Protein AF-A0AA40TT19-F1 (afdb_monomer_lite)

Organism: NCBI:txid200454

Radius of gyration: 16.79 Å; chains: 1; bounding box: 37×32×39 Å

Foldseek 3Di:
DDDDDDPDPVRVVVCCPDPVVVVVCPCVVVVCVVDDDDDDPDDDFDDDPNAGDPCNQPNPVVSVVCVVVVVVVCVDPVNSVVSVRDDDD

Structure (mmCIF, N/CA/C/O backbone):
data_AF-A0AA40TT19-F1
#
_entry.id   AF-A0AA40TT19-F1
#
loop_
_atom_site.group_PDB
_atom_site.id
_atom_site.type_symbol
_atom_site.label_atom_id
_atom_site.label_alt_id
_atom_site.label_comp_id
_atom_site.label_asym_id
_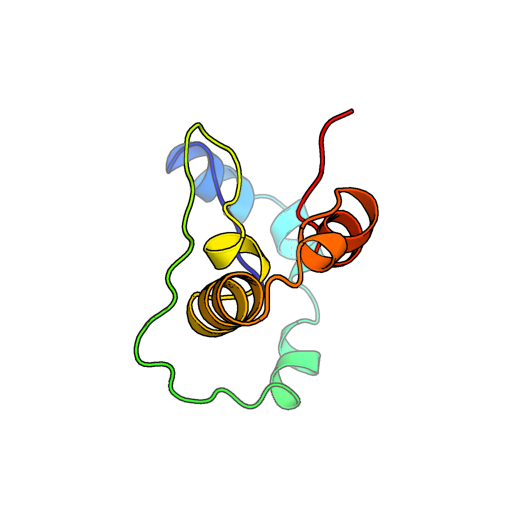atom_site.label_entity_id
_atom_site.label_seq_id
_atom_site.pdbx_PDB_ins_code
_atom_site.Cartn_x
_atom_site.Cartn_y
_atom_site.Cartn_z
_atom_site.occupancy
_atom_site.B_iso_or_equiv
_atom_site.auth_seq_id
_atom_site.auth_comp_id
_atom_site.auth_asym_id
_atom_site.auth_atom_id
_atom_site.pdbx_PDB_model_num
ATOM 1 N N . MET A 1 1 ? -6.366 -2.221 -0.819 1.00 56.59 1 MET A N 1
ATOM 2 C CA . MET A 1 1 ? -5.457 -2.133 0.341 1.00 56.59 1 MET A CA 1
ATOM 3 C C . MET A 1 1 ? -5.013 -0.689 0.445 1.00 56.59 1 MET A C 1
ATOM 5 O O . MET A 1 1 ? -4.587 -0.156 -0.567 1.00 56.59 1 MET A O 1
ATOM 9 N N . MET A 1 2 ? -5.217 -0.047 1.594 1.00 56.94 2 MET A N 1
ATOM 10 C CA . MET A 1 2 ? -4.795 1.335 1.826 1.00 56.94 2 MET A CA 1
ATOM 11 C C . MET A 1 2 ? -3.577 1.296 2.745 1.00 56.94 2 MET A C 1
ATOM 13 O O . MET A 1 2 ? -3.702 0.885 3.896 1.00 56.94 2 MET A O 1
ATOM 17 N N . GLU A 1 3 ? -2.413 1.677 2.226 1.00 63.28 3 GLU A N 1
ATOM 18 C CA . GLU A 1 3 ? -1.179 1.785 3.005 1.00 63.28 3 GLU A CA 1
ATOM 19 C C . GLU A 1 3 ? -0.845 3.260 3.234 1.00 63.28 3 GLU A C 1
ATOM 21 O O . GLU A 1 3 ? -0.900 4.071 2.312 1.00 63.28 3 GLU A O 1
ATOM 26 N N . LEU A 1 4 ? -0.505 3.602 4.477 1.00 70.69 4 LEU A N 1
ATOM 27 C CA . LEU A 1 4 ? -0.025 4.926 4.864 1.00 70.69 4 LEU A CA 1
ATOM 28 C C . LEU A 1 4 ? 1.438 4.795 5.283 1.00 70.69 4 LEU A C 1
ATOM 30 O O . LEU A 1 4 ? 1.749 4.101 6.255 1.00 70.69 4 LEU A O 1
ATOM 34 N N . VAL A 1 5 ? 2.330 5.463 4.554 1.00 79.44 5 VAL A N 1
ATOM 35 C CA . VAL A 1 5 ? 3.768 5.469 4.836 1.00 79.44 5 VAL A CA 1
ATOM 36 C C . VAL A 1 5 ? 4.146 6.814 5.437 1.00 79.44 5 VAL A C 1
ATOM 38 O O . VAL A 1 5 ? 3.760 7.865 4.933 1.00 79.44 5 VAL A O 1
ATOM 41 N N . PHE A 1 6 ? 4.911 6.774 6.523 1.00 82.88 6 PHE A N 1
ATOM 42 C CA . PHE A 1 6 ? 5.400 7.960 7.213 1.00 82.88 6 PHE A CA 1
ATOM 43 C C . PHE A 1 6 ? 6.922 7.954 7.201 1.00 82.88 6 PHE A C 1
ATOM 45 O O . PHE A 1 6 ? 7.533 6.915 7.442 1.00 82.88 6 PHE A O 1
ATOM 52 N N . GLU A 1 7 ? 7.525 9.122 6.989 1.00 82.56 7 GLU A N 1
ATOM 53 C CA . GLU A 1 7 ? 8.984 9.298 7.026 1.00 82.56 7 GLU A CA 1
ATOM 54 C C . GLU A 1 7 ? 9.595 8.967 8.397 1.00 82.56 7 GLU A C 1
ATOM 56 O O . GLU A 1 7 ? 10.763 8.605 8.501 1.00 82.56 7 GLU A O 1
ATOM 61 N N . SER A 1 8 ? 8.806 9.084 9.471 1.00 85.00 8 SER A N 1
ATOM 62 C CA . SER A 1 8 ? 9.247 8.802 10.831 1.00 85.00 8 SER A CA 1
ATOM 63 C C . SER A 1 8 ? 8.084 8.411 11.743 1.00 85.00 8 SER A C 1
ATOM 65 O O . SER A 1 8 ? 6.912 8.724 11.506 1.00 85.00 8 SER A O 1
ATOM 67 N N . ALA A 1 9 ? 8.416 7.762 12.861 1.00 85.56 9 ALA A N 1
ATOM 68 C CA . ALA A 1 9 ? 7.442 7.449 13.903 1.00 85.56 9 ALA A CA 1
ATOM 69 C C . ALA A 1 9 ? 6.843 8.709 14.556 1.00 85.56 9 ALA A C 1
ATOM 71 O O . ALA A 1 9 ? 5.748 8.639 15.117 1.00 85.56 9 ALA A O 1
ATOM 72 N N . TRP A 1 10 ? 7.557 9.838 14.511 1.00 91.25 10 TRP A N 1
ATOM 73 C CA . TRP A 1 10 ? 7.062 11.126 14.988 1.00 91.25 10 TRP A CA 1
ATOM 74 C C . TRP A 1 10 ? 5.993 11.679 14.044 1.00 91.25 10 TRP A C 1
ATOM 76 O O . TRP A 1 10 ? 4.866 11.891 14.486 1.00 91.25 10 TRP A O 1
ATOM 86 N N . ALA A 1 11 ? 6.293 11.760 12.742 1.00 88.69 11 ALA A N 1
ATOM 87 C CA . ALA A 1 11 ? 5.354 12.214 11.714 1.00 88.69 11 ALA A CA 1
ATOM 88 C C . ALA A 1 11 ? 4.037 11.421 11.747 1.00 88.69 11 ALA A C 1
ATOM 90 O O . ALA A 1 11 ? 2.955 12.005 11.717 1.00 88.69 11 ALA A O 1
ATOM 91 N N . ARG A 1 12 ? 4.119 10.095 11.925 1.00 91.50 12 ARG A N 1
ATOM 92 C CA . ARG A 1 12 ? 2.939 9.236 12.103 1.00 91.50 12 ARG A CA 1
ATOM 93 C C . ARG A 1 12 ? 2.077 9.644 13.295 1.00 91.50 12 ARG A C 1
ATOM 95 O O . ARG A 1 12 ? 0.861 9.742 13.166 1.00 91.50 12 ARG A O 1
ATOM 102 N N . ARG A 1 13 ? 2.688 9.847 14.468 1.00 92.44 13 ARG A N 1
ATOM 103 C CA . ARG A 1 13 ? 1.951 10.203 15.693 1.00 92.44 13 ARG A CA 1
ATOM 104 C C . ARG A 1 13 ? 1.306 11.576 15.565 1.00 92.44 13 ARG A C 1
ATOM 106 O O . ARG A 1 13 ? 0.136 11.717 15.900 1.00 92.44 13 ARG A O 1
ATOM 113 N N . THR A 1 14 ? 2.046 12.551 15.045 1.00 93.31 14 THR A N 1
ATOM 114 C CA . THR A 1 14 ? 1.538 13.907 14.818 1.00 93.31 14 THR A CA 1
ATOM 115 C C . THR A 1 14 ? 0.373 13.900 13.835 1.00 93.31 14 THR A C 1
ATOM 117 O O . THR A 1 14 ? -0.655 14.516 14.105 1.00 93.31 14 THR A O 1
ATOM 120 N N . TYR A 1 15 ? 0.491 13.155 12.733 1.00 91.12 15 TYR A N 1
ATOM 121 C CA . TYR A 1 15 ? -0.579 13.047 11.748 1.00 91.12 15 TYR A CA 1
ATOM 122 C C . TYR A 1 15 ? -1.826 12.372 12.327 1.00 91.12 15 TYR A C 1
ATOM 124 O O . TYR A 1 15 ? -2.915 12.928 12.213 1.00 91.12 15 TYR A O 1
ATOM 132 N N . TYR A 1 16 ? -1.685 11.242 13.027 1.00 91.44 16 TYR A N 1
ATOM 133 C CA . TYR A 1 16 ? -2.824 10.558 13.655 1.00 91.44 16 TYR A CA 1
ATOM 134 C C . TYR A 1 16 ? -3.495 11.365 14.773 1.00 91.44 16 TYR A C 1
ATOM 136 O O . TYR A 1 16 ? -4.676 11.162 15.040 1.00 91.44 16 TYR A O 1
ATOM 144 N N . ALA A 1 17 ? -2.777 12.293 15.408 1.00 93.00 17 ALA A N 1
ATOM 145 C CA . ALA A 1 17 ? -3.350 13.214 16.387 1.00 93.00 17 ALA A CA 1
ATOM 146 C C . ALA A 1 17 ? -4.047 14.433 15.750 1.00 93.00 17 ALA A C 1
ATOM 148 O O . ALA A 1 17 ? -4.770 15.145 16.448 1.00 93.00 17 ALA A O 1
ATOM 149 N N . SER A 1 18 ? -3.831 14.692 14.456 1.00 94.75 18 SER A N 1
ATOM 150 C CA . SER A 1 18 ? -4.347 15.881 13.774 1.00 94.75 18 SER A CA 1
ATOM 151 C C . SER A 1 18 ? -5.866 15.842 13.576 1.00 94.75 18 SER A C 1
ATOM 153 O O . SER A 1 18 ? -6.457 14.787 13.337 1.00 94.75 18 SER A O 1
ATOM 155 N N . GLU A 1 19 ? -6.498 17.018 13.584 1.00 94.25 19 GLU A N 1
ATOM 156 C CA . GLU A 1 19 ? -7.921 17.159 13.235 1.00 94.25 19 GLU A CA 1
ATOM 157 C C . GLU A 1 19 ? -8.209 16.729 11.795 1.00 94.25 19 GLU A C 1
ATOM 159 O O . GLU A 1 19 ? -9.277 16.203 11.501 1.00 94.25 19 GLU A O 1
ATOM 164 N N . HIS A 1 20 ? -7.226 16.873 10.904 1.00 88.44 20 HIS A N 1
ATOM 165 C CA . HIS A 1 20 ? -7.343 16.415 9.526 1.00 88.44 20 HIS A CA 1
ATOM 166 C C . HIS A 1 20 ? -7.537 14.896 9.451 1.00 88.44 20 HIS A C 1
ATOM 168 O O . HIS A 1 20 ? -8.443 14.428 8.765 1.00 88.44 20 HIS A O 1
ATOM 174 N N . PHE A 1 21 ? -6.746 14.124 10.206 1.00 88.44 21 PHE A N 1
ATOM 175 C CA . PHE A 1 21 ? -6.896 12.669 10.261 1.00 88.44 21 PHE A CA 1
ATOM 176 C C . PHE A 1 21 ? -8.236 12.243 10.883 1.00 88.44 21 PHE A C 1
ATOM 178 O O . PHE A 1 21 ? -8.876 11.302 10.413 1.00 88.44 21 PHE A O 1
ATOM 185 N N . LYS A 1 22 ? -8.711 12.961 11.906 1.00 88.25 22 LYS A N 1
ATOM 186 C CA . LYS A 1 22 ? -10.036 12.716 12.501 1.00 88.25 22 LYS A CA 1
ATOM 187 C C . LYS A 1 22 ? -11.169 12.983 11.506 1.00 88.25 22 LYS A C 1
ATOM 189 O O . LYS A 1 22 ? -12.084 12.175 11.402 1.00 88.25 22 LYS A O 1
ATOM 194 N N . ALA A 1 23 ? -11.078 14.064 10.732 1.00 89.31 23 ALA A N 1
ATOM 195 C CA . ALA A 1 23 ? -12.088 14.423 9.739 1.00 89.31 23 ALA A CA 1
ATOM 196 C C . ALA A 1 23 ? -12.189 13.391 8.604 1.00 89.31 23 ALA A C 1
ATOM 198 O O . ALA A 1 23 ? -13.289 12.982 8.249 1.00 89.31 23 ALA A O 1
ATOM 199 N N . ILE A 1 24 ? -11.060 12.913 8.067 1.00 84.31 24 ILE A N 1
ATOM 200 C CA . ILE A 1 24 ? -11.076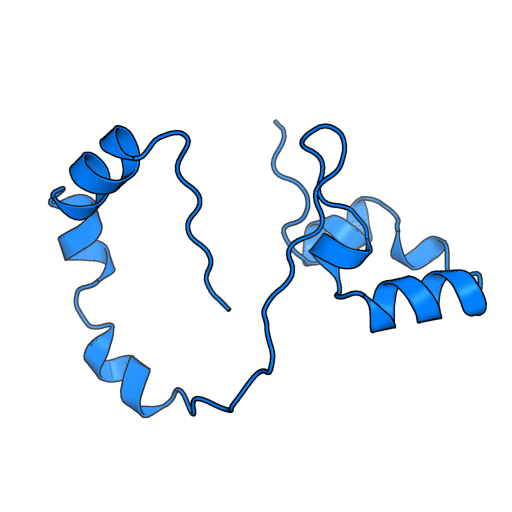 11.905 6.987 1.00 84.31 24 ILE A CA 1
ATOM 201 C C . ILE A 1 24 ? -11.494 10.511 7.469 1.00 84.31 24 ILE A C 1
ATOM 203 O O . ILE A 1 24 ? -11.912 9.685 6.662 1.00 84.31 24 ILE A O 1
ATOM 207 N N . THR A 1 25 ? -11.361 10.226 8.769 1.00 85.62 25 THR A N 1
ATOM 208 C CA . THR A 1 25 ? -11.795 8.946 9.347 1.00 85.62 25 THR A CA 1
ATOM 209 C C . THR A 1 25 ? -13.257 8.955 9.784 1.00 85.62 25 THR A C 1
ATOM 211 O O . THR A 1 25 ? -13.825 7.895 10.068 1.00 85.62 25 THR A O 1
ATOM 214 N N . GLN A 1 26 ? -13.902 10.122 9.777 1.00 87.56 26 GLN A N 1
ATOM 215 C CA . GLN A 1 26 ? -15.319 10.259 10.071 1.00 87.56 26 GLN A CA 1
ATOM 216 C C . GLN A 1 26 ? -16.157 9.548 8.996 1.00 87.56 26 GLN A C 1
ATOM 218 O O . GLN A 1 26 ? -15.982 9.768 7.802 1.00 87.56 26 GLN A O 1
ATOM 223 N N . GLY A 1 27 ? -17.047 8.646 9.420 1.00 79.69 27 GLY A N 1
ATOM 224 C CA . GLY A 1 27 ? -17.899 7.862 8.515 1.00 79.69 27 GLY A CA 1
ATOM 225 C C . GLY A 1 27 ? -17.255 6.589 7.949 1.00 79.69 27 GLY A C 1
ATOM 226 O O . GLY A 1 27 ? -17.960 5.764 7.375 1.00 79.69 27 GLY A O 1
ATOM 227 N N . ILE A 1 28 ? -15.954 6.337 8.174 1.00 81.81 28 ILE A N 1
ATOM 228 C CA . ILE A 1 28 ? -15.313 5.084 7.721 1.00 81.81 28 ILE A CA 1
ATOM 229 C C . ILE A 1 28 ? -16.034 3.851 8.285 1.00 81.81 28 ILE A C 1
ATOM 231 O O . ILE A 1 28 ? -16.202 2.862 7.574 1.00 81.81 28 ILE A O 1
ATOM 235 N N . SER A 1 29 ? -16.510 3.908 9.531 1.00 77.06 29 SER A N 1
ATOM 236 C CA . SER A 1 29 ? -17.260 2.814 10.162 1.00 77.06 29 SER A CA 1
ATOM 237 C C . SER A 1 29 ? -18.516 2.406 9.380 1.00 77.06 29 SER A C 1
ATOM 239 O O . SER A 1 29 ? -18.845 1.221 9.346 1.00 77.06 29 SER A O 1
ATOM 241 N N . GLU A 1 30 ? -19.184 3.347 8.708 1.00 81.38 30 GLU A N 1
ATOM 242 C CA . GLU A 1 30 ? -20.376 3.081 7.889 1.00 81.38 30 GLU A CA 1
ATOM 243 C C . GLU A 1 30 ? -20.030 2.283 6.624 1.00 81.38 30 GLU A C 1
ATOM 245 O O . GLU A 1 30 ? -20.819 1.460 6.155 1.00 81.38 30 GLU A O 1
ATOM 250 N N . HIS A 1 31 ? -18.817 2.474 6.105 1.00 75.44 31 HIS A N 1
ATOM 251 C CA . HIS A 1 31 ? -18.317 1.797 4.912 1.00 75.44 31 HIS A CA 1
ATOM 252 C C . HIS A 1 31 ? -17.616 0.469 5.224 1.00 75.44 31 HIS A C 1
ATOM 254 O O . HIS A 1 31 ? -17.674 -0.456 4.412 1.00 75.44 31 HIS A O 1
ATOM 260 N N . VAL A 1 32 ? -17.009 0.327 6.410 1.00 71.56 32 VAL A N 1
ATOM 261 C CA . VAL A 1 32 ? -16.293 -0.894 6.834 1.00 71.56 32 VAL A CA 1
ATOM 262 C C . VAL A 1 32 ? -17.200 -2.126 6.847 1.00 71.56 32 VAL A C 1
ATOM 264 O O . VAL A 1 32 ? -16.726 -3.222 6.564 1.00 71.56 32 VAL A O 1
ATOM 267 N N . ARG A 1 33 ? -18.512 -1.964 7.060 1.00 68.81 33 ARG A N 1
ATOM 268 C CA . ARG A 1 33 ? -19.507 -3.048 6.943 1.00 68.81 33 ARG A CA 1
ATOM 269 C C . ARG A 1 33 ? -19.474 -3.772 5.588 1.00 68.81 33 ARG A C 1
ATOM 271 O O . ARG A 1 33 ? -19.833 -4.945 5.524 1.00 68.81 33 ARG A O 1
ATOM 278 N N . TYR A 1 34 ? -19.089 -3.086 4.516 1.00 69.56 34 TYR A N 1
ATOM 279 C CA . TYR A 1 34 ? -19.015 -3.660 3.169 1.00 69.56 34 TYR A CA 1
ATOM 280 C C . TYR A 1 34 ? -17.629 -4.232 2.844 1.00 69.56 34 TYR A C 1
ATOM 282 O O . TYR A 1 34 ? -17.436 -4.830 1.786 1.00 69.56 34 TYR A O 1
ATOM 290 N N . ILE A 1 35 ? -16.659 -4.071 3.746 1.00 68.00 35 ILE A N 1
ATOM 291 C CA . ILE A 1 35 ? -15.315 -4.615 3.596 1.00 68.00 35 ILE A CA 1
ATOM 292 C C . ILE A 1 35 ? -15.313 -6.018 4.202 1.00 68.00 35 ILE A C 1
ATOM 294 O O . ILE A 1 35 ? -15.450 -6.185 5.409 1.00 68.00 35 ILE A O 1
ATOM 298 N N . THR A 1 36 ? -15.135 -7.037 3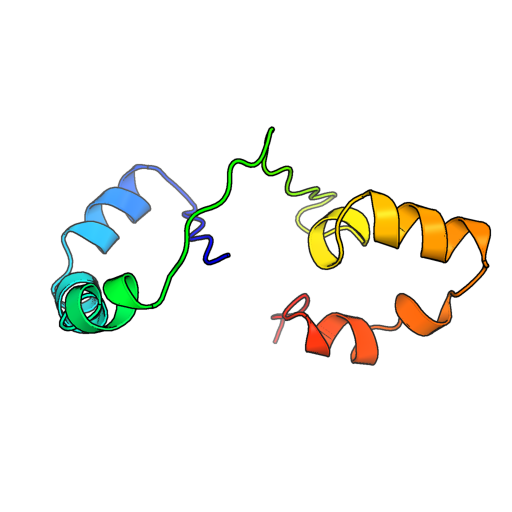.362 1.00 62.25 36 THR A N 1
ATOM 299 C CA . THR A 1 36 ? -14.919 -8.412 3.831 1.00 62.25 36 THR A CA 1
ATOM 300 C C . THR A 1 36 ? -13.416 -8.645 3.989 1.00 62.25 36 THR A C 1
ATOM 302 O O . THR A 1 36 ? -12.720 -8.752 2.975 1.00 62.25 36 THR A O 1
ATOM 305 N N . PRO A 1 37 ? -12.873 -8.697 5.219 1.00 62.66 37 PRO A N 1
ATOM 306 C CA . PRO A 1 37 ? -11.480 -9.067 5.409 1.00 62.66 37 PRO A CA 1
ATOM 307 C C . PRO A 1 37 ? -11.296 -10.539 5.028 1.00 62.66 37 PRO A C 1
ATOM 309 O O . PRO A 1 37 ? -12.077 -11.401 5.425 1.00 62.66 37 PRO A O 1
ATOM 312 N N . PHE A 1 38 ? -10.246 -10.835 4.270 1.00 59.91 38 PHE A N 1
ATOM 313 C CA . PHE A 1 38 ? -9.809 -12.198 3.986 1.00 59.91 38 PHE A CA 1
ATOM 314 C C . PHE A 1 38 ? -8.374 -12.368 4.476 1.00 59.91 38 PHE A C 1
ATOM 316 O O . PHE A 1 38 ? -7.577 -11.427 4.449 1.00 59.91 38 PHE A O 1
ATOM 323 N N . GLY A 1 39 ? -8.054 -13.565 4.965 1.00 50.75 39 GLY A N 1
ATOM 324 C CA . GLY A 1 39 ? -6.717 -13.869 5.457 1.00 50.75 39 GLY A CA 1
ATOM 325 C C . GLY A 1 39 ? -5.694 -13.772 4.330 1.00 50.75 39 GLY A C 1
ATOM 326 O O . GLY A 1 39 ? -5.804 -14.476 3.328 1.00 50.75 39 GLY A O 1
ATOM 327 N N . VAL A 1 40 ? -4.691 -12.918 4.509 1.00 62.06 40 VAL A N 1
ATOM 328 C CA . VAL A 1 40 ? -3.484 -12.891 3.679 1.00 62.06 40 VAL A CA 1
ATOM 329 C C . VAL A 1 40 ? -2.313 -13.379 4.525 1.00 62.06 40 VAL A C 1
ATOM 331 O O . VAL A 1 40 ? -2.184 -12.999 5.685 1.00 62.06 40 VAL A O 1
ATOM 334 N N . SER A 1 41 ? -1.457 -14.234 3.963 1.00 63.69 41 SER A N 1
ATOM 335 C CA . SER A 1 41 ? -0.266 -14.759 4.654 1.00 63.69 41 SER A CA 1
ATOM 336 C C . SER A 1 41 ? 0.819 -13.698 4.872 1.00 63.69 41 SER A C 1
ATOM 338 O O . SER A 1 41 ? 1.738 -13.903 5.658 1.00 63.69 41 SER A O 1
ATOM 340 N N . GLY A 1 42 ? 0.717 -12.564 4.178 1.00 57.97 42 GLY A N 1
ATOM 341 C CA . GLY A 1 42 ? 1.610 -11.423 4.304 1.00 57.97 42 GLY A CA 1
ATOM 342 C C . GLY A 1 42 ? 1.366 -10.411 3.190 1.00 57.97 42 GLY A C 1
ATOM 343 O O . GLY A 1 42 ? 0.832 -10.749 2.133 1.00 57.97 42 GLY A O 1
ATOM 344 N N . VAL A 1 43 ? 1.766 -9.168 3.439 1.00 59.53 43 VAL A N 1
ATOM 345 C CA . VAL A 1 43 ? 1.804 -8.091 2.447 1.00 59.53 43 VAL A CA 1
ATOM 346 C C . VAL A 1 43 ? 3.264 -7.703 2.292 1.00 59.53 43 VAL A C 1
ATOM 348 O O . VAL A 1 43 ? 3.930 -7.410 3.283 1.00 59.53 43 VAL A O 1
ATOM 351 N N . TYR A 1 44 ? 3.775 -7.757 1.066 1.00 62.53 44 TYR A N 1
ATOM 352 C CA . TYR A 1 44 ? 5.175 -7.475 0.772 1.00 62.53 44 TYR A CA 1
ATOM 353 C C . TYR A 1 44 ? 5.247 -6.366 -0.270 1.00 62.53 44 TYR A C 1
ATOM 355 O O . TYR A 1 44 ? 4.934 -6.585 -1.440 1.00 62.53 44 TYR A O 1
ATOM 363 N N . THR A 1 45 ? 5.679 -5.185 0.159 1.00 64.75 45 THR A N 1
ATOM 364 C CA . THR A 1 45 ? 5.893 -4.036 -0.723 1.00 64.75 45 THR A CA 1
ATOM 365 C C . THR A 1 45 ? 7.371 -3.985 -1.098 1.00 64.75 45 THR A C 1
ATOM 367 O O . THR A 1 45 ? 8.240 -3.795 -0.249 1.00 64.75 45 THR A O 1
ATOM 370 N N . TYR A 1 46 ? 7.675 -4.213 -2.377 1.00 65.62 46 TYR A N 1
ATOM 371 C CA . TYR A 1 46 ? 9.049 -4.288 -2.875 1.00 65.62 46 TYR A CA 1
ATOM 372 C C . TYR A 1 46 ? 9.498 -2.941 -3.447 1.00 65.62 46 TYR A C 1
ATOM 374 O O . TYR A 1 46 ? 9.105 -2.566 -4.558 1.00 65.62 46 TYR A O 1
ATOM 382 N N . VAL A 1 47 ? 10.371 -2.253 -2.712 1.00 71.06 47 VAL A N 1
ATOM 383 C CA . VAL A 1 47 ? 10.994 -0.979 -3.102 1.00 71.06 47 VAL A CA 1
ATOM 384 C C . VAL A 1 47 ? 12.475 -1.208 -3.417 1.00 71.06 47 VAL A C 1
ATOM 386 O O . VAL A 1 47 ? 13.152 -1.964 -2.720 1.00 71.06 47 VAL A O 1
ATOM 389 N N . ARG A 1 48 ? 12.989 -0.556 -4.463 1.00 72.81 48 ARG A N 1
ATOM 390 C CA . ARG A 1 48 ? 14.420 -0.505 -4.801 1.00 72.81 48 ARG A CA 1
ATOM 391 C C . ARG A 1 48 ? 14.784 0.932 -5.155 1.00 72.81 48 ARG A C 1
ATOM 393 O O . ARG A 1 48 ? 14.060 1.549 -5.921 1.00 72.81 48 ARG A O 1
ATOM 400 N N . ASP A 1 49 ? 15.861 1.464 -4.582 1.00 78.31 49 ASP A N 1
ATOM 401 C CA . ASP A 1 49 ? 16.320 2.845 -4.824 1.00 78.31 49 ASP A CA 1
ATOM 402 C C . ASP A 1 49 ? 15.225 3.909 -4.604 1.00 78.31 49 ASP A C 1
ATOM 404 O O . ASP A 1 49 ? 15.111 4.879 -5.346 1.00 78.31 49 ASP A O 1
ATOM 408 N N . ALA A 1 50 ? 14.379 3.702 -3.584 1.00 75.00 50 ALA A N 1
ATOM 409 C CA . ALA A 1 50 ? 13.189 4.515 -3.298 1.00 75.00 50 ALA A CA 1
ATOM 410 C C . ALA A 1 50 ? 12.145 4.567 -4.438 1.00 75.00 50 ALA A C 1
ATOM 412 O O . ALA A 1 50 ? 11.276 5.438 -4.451 1.00 75.00 50 ALA A O 1
ATOM 413 N N . VAL A 1 51 ? 12.198 3.615 -5.373 1.00 75.69 51 VAL A N 1
ATOM 414 C CA . VAL A 1 51 ? 11.242 3.439 -6.469 1.00 75.69 51 VAL A CA 1
ATOM 415 C C . VAL A 1 51 ? 10.490 2.122 -6.287 1.00 75.69 51 VAL A C 1
ATOM 417 O O . VAL A 1 51 ? 11.066 1.086 -5.933 1.00 75.69 51 VAL A O 1
ATOM 420 N N . MET A 1 52 ? 9.177 2.157 -6.512 1.00 80.44 52 MET A N 1
ATOM 421 C CA . MET A 1 52 ? 8.353 0.955 -6.473 1.00 80.44 52 MET A CA 1
ATOM 422 C C . MET A 1 52 ? 8.772 0.016 -7.608 1.00 80.44 52 MET A C 1
ATOM 424 O O . MET A 1 52 ? 8.817 0.408 -8.770 1.00 80.44 52 MET A O 1
ATOM 428 N N . THR A 1 53 ? 9.088 -1.236 -7.284 1.00 85.56 53 THR A N 1
ATOM 429 C CA . THR A 1 53 ? 9.378 -2.240 -8.320 1.00 85.56 53 THR A CA 1
ATOM 430 C C . THR A 1 53 ? 8.080 -2.723 -8.967 1.00 85.56 53 THR A C 1
ATOM 432 O O . THR A 1 53 ? 7.016 -2.613 -8.365 1.00 85.56 53 THR A O 1
ATOM 435 N N . THR A 1 54 ? 8.137 -3.379 -10.130 1.00 84.94 54 THR A N 1
ATOM 436 C CA . THR A 1 54 ? 6.949 -4.011 -10.744 1.00 84.94 54 THR A CA 1
ATOM 437 C C . THR A 1 54 ? 6.217 -4.956 -9.778 1.00 84.94 54 THR A C 1
ATOM 439 O O . THR A 1 54 ? 4.991 -5.018 -9.786 1.00 84.94 54 THR A O 1
ATOM 442 N N . ALA A 1 55 ? 6.951 -5.657 -8.902 1.00 85.25 55 ALA A N 1
ATOM 443 C CA . ALA A 1 55 ? 6.365 -6.506 -7.863 1.00 85.25 55 ALA A CA 1
ATOM 444 C C . ALA A 1 55 ? 5.708 -5.696 -6.737 1.00 85.25 55 ALA A C 1
ATOM 446 O O . ALA A 1 55 ? 4.720 -6.148 -6.170 1.00 85.25 55 ALA A O 1
ATOM 447 N N . GLY A 1 56 ? 6.221 -4.504 -6.431 1.00 82.62 56 GLY A N 1
ATOM 448 C CA . GLY A 1 56 ? 5.570 -3.561 -5.524 1.00 82.62 56 GLY A CA 1
ATOM 449 C C . GLY A 1 56 ? 4.316 -2.917 -6.129 1.00 82.62 56 GLY A C 1
ATOM 450 O O . GLY A 1 56 ? 3.345 -2.709 -5.416 1.00 82.62 56 GLY A O 1
ATOM 451 N N . ILE A 1 57 ? 4.296 -2.669 -7.445 1.00 84.38 57 ILE A N 1
ATOM 452 C CA . ILE A 1 57 ? 3.146 -2.077 -8.156 1.00 84.38 57 ILE A CA 1
ATOM 453 C C . ILE A 1 57 ? 2.026 -3.107 -8.370 1.00 84.38 57 ILE A C 1
ATOM 455 O O . ILE A 1 57 ? 0.847 -2.783 -8.247 1.00 84.38 57 ILE A O 1
ATOM 459 N N . ARG A 1 58 ? 2.376 -4.350 -8.734 1.00 83.75 58 ARG A N 1
ATOM 460 C CA . ARG A 1 58 ? 1.408 -5.355 -9.222 1.00 83.75 58 ARG A CA 1
ATOM 461 C C . ARG A 1 58 ? 1.343 -6.646 -8.411 1.00 83.75 58 ARG A C 1
ATOM 463 O O . ARG A 1 58 ? 0.505 -7.492 -8.711 1.00 83.75 58 ARG A O 1
ATOM 470 N N . GLY A 1 59 ? 2.209 -6.814 -7.418 1.00 83.69 59 GLY A N 1
ATOM 471 C CA . GLY A 1 59 ? 2.413 -8.083 -6.726 1.00 83.69 59 GLY A CA 1
ATOM 472 C C . GLY A 1 59 ? 3.463 -8.968 -7.406 1.00 83.69 59 GLY A C 1
ATOM 473 O O . GLY A 1 59 ? 3.734 -8.869 -8.607 1.00 83.69 59 GLY A O 1
ATOM 474 N N . SER A 1 60 ? 4.073 -9.857 -6.619 1.00 82.31 60 SER A N 1
ATOM 475 C CA . SER A 1 60 ? 5.177 -10.724 -7.055 1.00 82.31 60 SER A CA 1
ATOM 476 C C . SER A 1 60 ? 4.799 -11.639 -8.220 1.00 82.31 60 SER A C 1
ATOM 478 O O . SER A 1 60 ? 5.561 -11.760 -9.178 1.00 82.31 60 SER A O 1
ATOM 480 N N . ARG A 1 61 ? 3.602 -12.234 -8.182 1.00 86.06 61 ARG A N 1
ATOM 481 C CA . ARG A 1 61 ? 3.144 -13.191 -9.198 1.00 86.06 61 ARG A CA 1
ATOM 482 C C . ARG A 1 61 ? 2.872 -12.534 -10.549 1.00 86.06 61 ARG A C 1
ATOM 484 O O . ARG A 1 61 ? 3.211 -13.085 -11.589 1.00 86.06 61 ARG A O 1
ATOM 491 N N . GLN A 1 62 ? 2.295 -11.339 -10.549 1.00 89.50 62 GLN A N 1
ATOM 492 C CA . GLN A 1 62 ? 2.040 -10.558 -11.754 1.00 89.50 62 GLN A CA 1
ATOM 493 C C . GLN A 1 62 ? 3.354 -10.062 -12.360 1.00 89.50 62 GLN A C 1
ATOM 495 O O . GLN A 1 62 ? 3.531 -10.138 -13.573 1.00 89.50 62 GLN A O 1
ATOM 500 N N . ALA A 1 63 ? 4.298 -9.608 -11.531 1.00 88.56 63 ALA A N 1
ATOM 501 C CA . ALA A 1 63 ? 5.632 -9.231 -11.992 1.00 88.56 63 ALA A CA 1
ATOM 502 C C . ALA A 1 63 ? 6.389 -10.417 -12.613 1.00 88.56 63 ALA A C 1
ATOM 504 O O . ALA A 1 63 ? 7.073 -10.256 -13.625 1.00 88.56 63 ALA A O 1
ATOM 505 N N . GLU A 1 64 ? 6.242 -11.612 -12.039 1.00 90.31 64 GLU A N 1
ATOM 506 C CA . GLU A 1 64 ? 6.793 -12.844 -12.598 1.00 90.31 64 GLU A CA 1
ATOM 507 C C . GLU A 1 64 ? 6.161 -13.188 -13.955 1.00 90.31 64 GLU A C 1
ATOM 509 O O . GLU A 1 64 ? 6.892 -13.406 -14.920 1.00 90.31 64 GLU A O 1
ATOM 514 N N . LEU A 1 65 ? 4.829 -13.148 -14.065 1.00 94.88 65 LEU A N 1
ATOM 515 C CA . LEU A 1 65 ? 4.110 -13.396 -15.321 1.00 94.88 65 LEU A CA 1
ATOM 516 C C . LEU A 1 65 ? 4.494 -12.403 -16.423 1.00 94.88 65 LEU A C 1
ATOM 518 O O . LEU A 1 65 ? 4.729 -12.811 -17.556 1.00 94.88 65 LEU A O 1
ATOM 522 N N . ILE A 1 66 ? 4.609 -11.112 -16.101 1.00 92.38 66 ILE A N 1
ATOM 523 C CA . ILE A 1 66 ? 5.050 -10.081 -17.054 1.00 92.38 66 ILE A CA 1
ATOM 524 C C . ILE A 1 66 ? 6.432 -10.422 -17.617 1.00 92.38 66 ILE A C 1
ATOM 526 O O . ILE A 1 66 ? 6.645 -10.324 -18.826 1.00 92.38 66 ILE A O 1
ATOM 530 N N . ARG A 1 67 ? 7.358 -10.860 -16.754 1.00 90.62 67 ARG A N 1
ATOM 531 C CA . ARG A 1 67 ? 8.703 -11.272 -17.168 1.00 90.62 67 ARG A CA 1
ATOM 532 C C . ARG A 1 67 ? 8.665 -12.537 -18.024 1.00 90.62 67 ARG A C 1
ATOM 534 O O . ARG A 1 67 ? 9.303 -12.563 -19.069 1.00 90.62 67 ARG A O 1
ATOM 541 N N . GLN A 1 68 ? 7.930 -13.561 -17.594 1.00 95.88 68 GLN A N 1
ATOM 542 C CA . GLN A 1 68 ? 7.842 -14.848 -18.294 1.00 95.88 68 GLN A CA 1
ATOM 543 C C . GLN A 1 68 ? 7.212 -14.713 -19.683 1.00 95.88 68 GLN A C 1
ATOM 545 O O . GLN A 1 68 ? 7.669 -15.344 -20.629 1.00 95.88 68 GLN A O 1
ATOM 550 N N . LEU A 1 69 ? 6.187 -13.869 -19.814 1.00 95.81 69 LEU A N 1
ATOM 551 C CA . LEU A 1 69 ? 5.478 -13.643 -21.073 1.00 95.81 69 LEU A CA 1
ATOM 552 C C . LEU A 1 69 ? 6.154 -12.594 -21.969 1.00 95.81 69 LEU A C 1
ATOM 554 O O . LEU A 1 69 ? 5.678 -12.350 -23.075 1.00 95.81 69 LEU A O 1
ATOM 558 N N . GLY A 1 70 ? 7.220 -11.933 -21.503 1.00 93.44 70 GLY A N 1
ATOM 559 C CA . GLY A 1 70 ? 7.845 -10.825 -22.230 1.00 93.44 70 GLY A CA 1
ATOM 560 C C . GLY A 1 70 ? 6.909 -9.626 -22.425 1.00 93.44 70 GLY A C 1
ATOM 561 O O . GLY A 1 70 ? 7.074 -8.859 -23.372 1.00 93.44 70 GLY A O 1
ATOM 562 N N . ALA A 1 71 ? 5.921 -9.450 -21.542 1.00 93.50 71 ALA A N 1
ATOM 563 C CA . ALA A 1 71 ? 4.886 -8.422 -21.638 1.00 93.50 71 ALA A CA 1
ATOM 564 C C . ALA A 1 71 ? 5.412 -7.039 -21.206 1.00 93.50 71 ALA A C 1
ATOM 566 O O . ALA A 1 71 ? 4.854 -6.388 -20.323 1.00 93.50 71 ALA A O 1
ATOM 567 N N . ILE A 1 72 ? 6.509 -6.579 -21.818 1.00 87.88 72 ILE A N 1
ATOM 568 C CA . ILE A 1 72 ? 7.217 -5.337 -21.460 1.00 87.88 72 ILE A CA 1
ATOM 569 C C . ILE A 1 72 ? 6.332 -4.089 -21.578 1.00 87.88 72 ILE A C 1
ATOM 571 O O . ILE A 1 72 ? 6.566 -3.079 -20.924 1.00 87.88 72 ILE A O 1
ATOM 575 N N . ASN A 1 73 ? 5.265 -4.156 -22.377 1.00 91.88 73 ASN A N 1
ATOM 576 C CA . ASN A 1 73 ? 4.268 -3.095 -22.464 1.00 91.88 73 ASN A CA 1
ATOM 577 C C . ASN A 1 73 ? 3.548 -2.849 -21.126 1.00 91.88 73 ASN A C 1
ATOM 579 O O . ASN A 1 73 ? 3.050 -1.750 -20.910 1.00 91.88 73 ASN A O 1
ATOM 583 N N . GLN A 1 74 ? 3.518 -3.833 -20.222 1.00 90.75 74 GLN A N 1
ATOM 584 C CA . GLN A 1 74 ? 2.909 -3.717 -18.894 1.00 90.75 74 GLN A CA 1
ATOM 585 C C . GLN A 1 74 ? 3.778 -2.961 -17.877 1.00 90.75 74 GLN A C 1
ATOM 587 O O . GLN A 1 74 ? 3.276 -2.600 -16.812 1.00 90.75 74 GLN A O 1
ATOM 592 N N . THR A 1 75 ? 5.050 -2.702 -18.190 1.00 88.69 75 THR A N 1
ATOM 593 C CA . THR A 1 75 ? 5.968 -1.906 -17.352 1.00 88.69 75 THR A CA 1
ATOM 594 C C . THR A 1 75 ? 6.215 -0.515 -17.932 1.00 88.69 75 THR A C 1
ATOM 59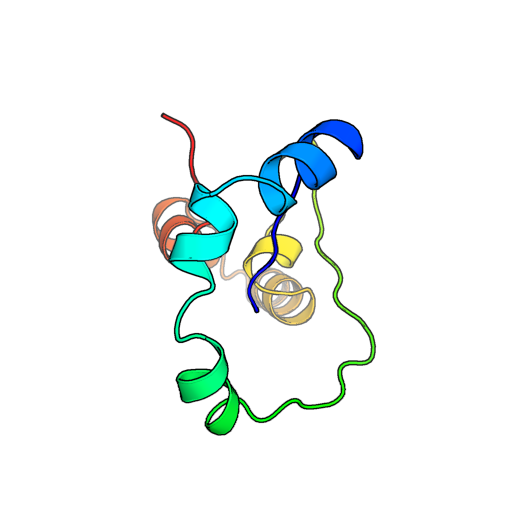6 O O . THR A 1 75 ? 7.171 0.158 -17.559 1.00 88.69 75 THR A O 1
ATOM 599 N N . ARG A 1 76 ? 5.408 -0.089 -18.913 1.00 90.75 76 ARG A N 1
ATOM 600 C CA . ARG A 1 76 ? 5.496 1.265 -19.462 1.00 90.75 76 ARG A CA 1
ATOM 601 C C . ARG A 1 76 ? 4.949 2.271 -18.437 1.00 90.75 76 ARG A C 1
ATOM 603 O O . ARG A 1 76 ? 3.920 1.965 -17.823 1.00 90.75 76 ARG A O 1
ATOM 610 N N . PRO A 1 77 ? 5.566 3.457 -18.280 1.00 86.06 77 PRO A N 1
ATOM 611 C CA . PRO A 1 77 ? 5.171 4.438 -17.267 1.00 86.06 77 PRO A CA 1
ATOM 612 C C . PRO A 1 77 ? 3.677 4.776 -17.283 1.00 86.06 77 PRO A C 1
ATOM 614 O O . PRO A 1 77 ? 3.026 4.784 -16.247 1.00 86.06 77 PRO A O 1
ATOM 617 N N . GLU A 1 78 ? 3.087 4.969 -18.459 1.00 88.44 78 GLU A N 1
ATOM 618 C CA . GLU A 1 78 ? 1.663 5.272 -18.619 1.00 88.44 78 GLU A CA 1
ATOM 619 C C . GLU A 1 78 ? 0.736 4.164 -18.104 1.00 88.44 78 GLU A C 1
ATOM 621 O O . GLU A 1 78 ? -0.371 4.456 -17.660 1.00 88.44 78 GLU A O 1
ATOM 626 N N . VAL A 1 79 ? 1.181 2.903 -18.126 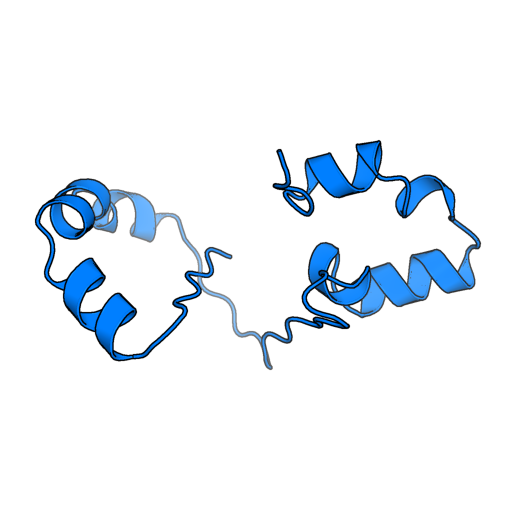1.00 87.19 79 VAL A N 1
ATOM 627 C CA . VAL A 1 79 ? 0.415 1.776 -17.587 1.00 87.19 79 VAL A CA 1
ATOM 628 C C . VAL A 1 79 ? 0.640 1.671 -16.082 1.00 87.19 79 VAL A C 1
ATOM 630 O O . VAL A 1 79 ? -0.307 1.402 -15.352 1.00 87.19 79 VAL A O 1
ATOM 633 N N . GLU A 1 80 ? 1.863 1.896 -15.600 1.00 85.81 80 GLU A N 1
ATOM 634 C CA . GLU A 1 80 ? 2.183 1.896 -14.165 1.00 85.81 80 GLU A CA 1
ATOM 635 C C . GLU A 1 80 ? 1.487 3.047 -13.413 1.00 85.81 80 GLU A C 1
ATOM 637 O O . GLU A 1 80 ? 1.019 2.858 -12.289 1.00 85.81 80 GLU A O 1
ATOM 642 N N . ASN A 1 81 ? 1.299 4.199 -14.060 1.00 83.12 81 ASN A N 1
ATOM 643 C CA . ASN A 1 81 ? 0.569 5.347 -13.512 1.00 83.12 81 ASN A CA 1
ATOM 644 C C . ASN A 1 81 ? -0.897 5.022 -13.187 1.00 83.12 81 ASN A C 1
ATOM 646 O O . ASN A 1 81 ? -1.439 5.566 -12.227 1.00 83.12 81 ASN A O 1
ATOM 650 N N . LEU A 1 82 ? -1.525 4.089 -13.916 1.00 82.38 82 LEU A N 1
ATOM 651 C CA . LEU A 1 82 ? -2.888 3.621 -13.620 1.00 82.38 82 LEU A CA 1
ATOM 652 C C . LEU A 1 82 ? -2.984 2.883 -12.273 1.00 82.38 82 LEU A C 1
ATOM 654 O O . LEU A 1 82 ? -4.073 2.769 -11.717 1.00 82.38 82 LEU A O 1
ATOM 658 N N . PHE A 1 83 ? -1.858 2.402 -11.739 1.00 77.75 83 PHE A N 1
ATOM 659 C CA . PHE A 1 83 ? -1.758 1.739 -10.433 1.00 77.75 83 PHE A CA 1
ATOM 660 C C . PHE A 1 83 ? -1.283 2.691 -9.325 1.00 77.75 83 PHE A C 1
ATOM 662 O O . PHE A 1 83 ? -1.006 2.245 -8.215 1.00 77.75 83 PHE A O 1
ATOM 669 N N . GLY A 1 84 ? -1.160 3.993 -9.612 1.00 67.06 84 GLY A N 1
ATOM 670 C CA . GLY A 1 84 ? -0.649 4.979 -8.657 1.00 67.06 84 GLY A CA 1
ATOM 671 C C . GLY A 1 84 ? 0.861 4.883 -8.414 1.00 67.06 84 GLY A C 1
ATOM 672 O O . GLY A 1 84 ? 1.350 5.399 -7.415 1.00 67.06 84 GLY A O 1
ATOM 673 N N . ALA A 1 85 ? 1.609 4.225 -9.310 1.00 62.16 85 ALA A N 1
ATOM 6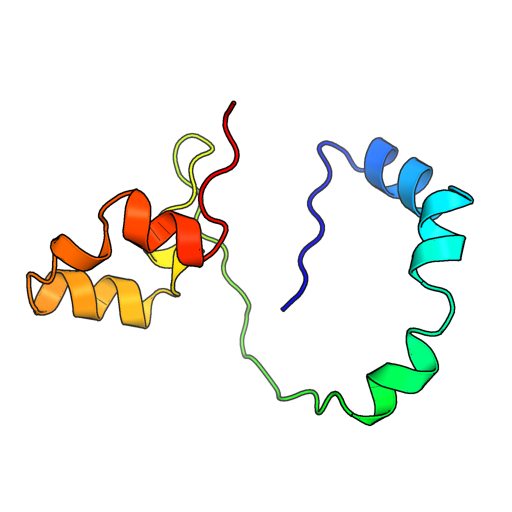74 C CA . ALA A 1 85 ? 3.049 4.006 -9.160 1.00 62.16 85 ALA A CA 1
ATOM 675 C C . ALA A 1 85 ? 3.906 5.268 -9.359 1.00 62.16 85 ALA A C 1
ATOM 677 O O . ALA A 1 85 ? 5.065 5.283 -8.942 1.00 62.16 85 ALA A O 1
ATOM 678 N N . ALA A 1 86 ? 3.355 6.327 -9.960 1.00 53.34 86 ALA A N 1
ATOM 679 C CA . ALA A 1 86 ? 4.039 7.606 -10.082 1.00 53.34 86 ALA A CA 1
ATOM 680 C C . ALA A 1 86 ? 3.272 8.726 -9.381 1.00 53.34 86 ALA A C 1
ATOM 682 O O . ALA A 1 86 ? 2.187 9.127 -9.799 1.00 53.34 86 ALA A O 1
ATOM 683 N N . ALA A 1 87 ? 3.925 9.314 -8.386 1.00 49.97 87 ALA A N 1
ATOM 684 C CA . ALA A 1 87 ? 3.852 10.746 -8.165 1.00 49.97 87 ALA A CA 1
ATOM 685 C C . ALA A 1 87 ? 5.289 11.273 -8.125 1.00 49.97 87 ALA A C 1
ATOM 687 O O . ALA A 1 87 ? 5.982 11.139 -7.119 1.00 49.97 87 ALA A O 1
ATOM 688 N N . LYS A 1 88 ? 5.744 11.841 -9.242 1.00 46.75 88 LYS A N 1
ATOM 689 C CA . LYS A 1 88 ? 6.805 12.851 -9.254 1.00 46.75 88 LYS A CA 1
ATOM 690 C C . LYS A 1 88 ? 6.410 13.925 -10.264 1.00 46.75 88 LYS A C 1
ATOM 692 O O . LYS A 1 88 ? 6.512 13.696 -11.467 1.00 46.75 88 LYS A O 1
ATOM 697 N N . SER A 1 89 ? 5.902 15.047 -9.750 1.00 41.34 89 SER A N 1
ATOM 698 C CA . SER A 1 89 ? 6.168 16.363 -10.342 1.00 41.34 89 SER A CA 1
ATOM 699 C C . SER A 1 89 ? 7.556 16.803 -9.910 1.00 41.34 89 SER A C 1
ATOM 701 O O . SER A 1 89 ? 7.814 16.660 -8.690 1.00 41.34 89 SER A O 1
#

Sequence (89 aa):
MMELVFESAWARRTYYASEHFKAITQGISEHVRYITPFGVSGVYTYVRDAVMTTAGIRGSRQAELIRQLGAINQTRPEVENLFGAAAKS

Secondary structure (DSSP, 8-state):
------SSHHHHHHHHHSHHHHHHHTTHHHHHTT------S-----EETTEE-HHHHH-HHHHHHHHHTT-GGGGSHHHHGGGT-----

pLDDT: mean 79.1, std 13.14, range [41.34, 95.88]